Protein AF-A0A7G6VSG9-F1 (afdb_monomer)

Sequence (71 aa):
MQLVLEAIEKMSPEQRQGALEVLDLLSRPLTMFEIDAAMIGRGITRSQRRIVSRAVAKLHIIALAGPEKAE

Foldseek 3Di:
DVVVVVVLVPDDPVRNVVVVVLQVVQKDFDDLVNQLVVCPPVPADPVRSNVVSVVVSVVRDIDRRDPPDPD

Mean predicted aligned error: 7.96 Å

Organism: NCBI:txid450378

pLDDT: mean 83.1, std 12.72, range [37.91, 94.69]

Structure (mmCIF, N/CA/C/O backbone):
data_AF-A0A7G6VSG9-F1
#
_entry.id   AF-A0A7G6VSG9-F1
#
loop_
_atom_site.group_PDB
_atom_site.id
_atom_site.type_symbol
_atom_site.label_atom_id
_atom_site.label_alt_id
_atom_site.label_comp_id
_atom_site.label_asym_id
_atom_site.label_entity_id
_atom_site.label_seq_id
_atom_site.pdbx_PDB_ins_code
_atom_site.Cartn_x
_atom_site.Cartn_y
_atom_site.Cartn_z
_atom_site.occupancy
_atom_site.B_iso_or_equiv
_atom_site.auth_seq_id
_atom_site.auth_comp_id
_atom_site.auth_asym_id
_atom_site.auth_atom_id
_atom_site.pdbx_PDB_model_num
ATOM 1 N N . MET A 1 1 ? 4.159 -15.380 -12.884 1.00 59.84 1 MET A N 1
ATOM 2 C CA . MET A 1 1 ? 5.366 -14.649 -12.432 1.00 59.84 1 MET A CA 1
ATOM 3 C C . MET A 1 1 ? 6.496 -14.719 -13.460 1.00 59.84 1 MET A C 1
ATOM 5 O O . MET A 1 1 ? 7.076 -13.687 -13.752 1.00 59.84 1 MET A O 1
ATOM 9 N N . GLN A 1 2 ? 6.740 -15.882 -14.075 1.00 58.00 2 GLN A N 1
ATOM 10 C CA . GLN A 1 2 ? 7.774 -16.093 -15.107 1.00 58.00 2 GLN A CA 1
ATOM 11 C C . GLN A 1 2 ? 7.666 -15.141 -16.319 1.00 58.00 2 GLN A C 1
ATOM 13 O O . GLN A 1 2 ? 8.641 -14.498 -16.679 1.00 58.00 2 GLN A O 1
ATOM 18 N N . LEU A 1 3 ? 6.449 -14.918 -16.832 1.00 69.25 3 LEU A N 1
ATOM 19 C CA . LEU A 1 3 ? 6.179 -13.996 -17.949 1.00 69.25 3 LEU A CA 1
ATOM 20 C C . LEU A 1 3 ? 6.574 -12.529 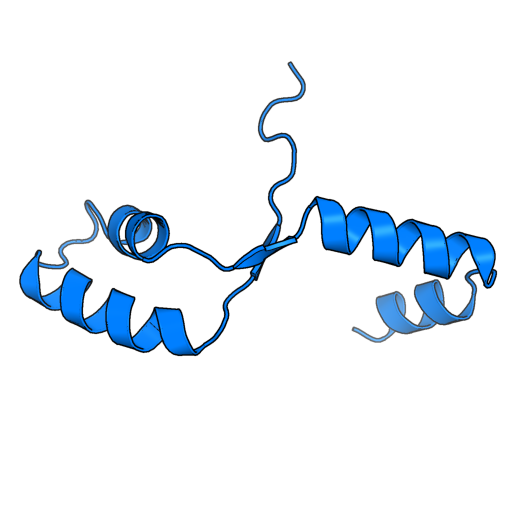-17.691 1.00 69.25 3 LEU A C 1
ATOM 22 O O . LEU A 1 3 ? 6.899 -11.806 -18.627 1.00 69.25 3 LEU A O 1
ATOM 26 N N . VAL A 1 4 ? 6.536 -12.070 -16.435 1.00 73.81 4 VAL A N 1
ATOM 27 C CA . VAL A 1 4 ? 6.884 -10.679 -16.088 1.00 73.81 4 VAL A CA 1
ATOM 28 C C . VAL A 1 4 ? 8.398 -10.496 -16.089 1.00 73.81 4 VAL A C 1
ATOM 30 O O . VAL A 1 4 ? 8.900 -9.497 -16.593 1.00 73.81 4 VAL A O 1
ATOM 33 N N . LEU A 1 5 ? 9.129 -11.484 -15.572 1.00 75.56 5 LEU A N 1
ATOM 34 C CA . LEU A 1 5 ? 10.590 -11.469 -15.552 1.00 75.56 5 LEU A CA 1
ATOM 35 C C . LEU A 1 5 ? 11.156 -11.525 -16.974 1.00 75.56 5 LEU A C 1
ATOM 37 O O . LEU A 1 5 ? 12.001 -10.707 -17.321 1.00 75.56 5 LEU A O 1
ATOM 41 N N . GLU A 1 6 ? 10.602 -12.386 -17.830 1.00 81.81 6 GLU A N 1
ATOM 42 C CA . GLU A 1 6 ? 10.988 -12.473 -19.245 1.00 81.81 6 GLU A CA 1
ATOM 43 C C . GLU A 1 6 ? 10.747 -11.165 -20.016 1.00 81.81 6 GLU A C 1
ATOM 45 O O . GLU A 1 6 ? 11.500 -10.830 -20.930 1.00 81.81 6 GLU A O 1
ATOM 50 N N . ALA A 1 7 ? 9.701 -10.410 -19.669 1.00 81.50 7 ALA A N 1
ATOM 51 C CA . ALA A 1 7 ? 9.449 -9.100 -20.263 1.00 81.50 7 ALA A CA 1
ATOM 52 C C . ALA A 1 7 ? 10.485 -8.058 -19.805 1.00 81.50 7 ALA A C 1
ATOM 54 O O . 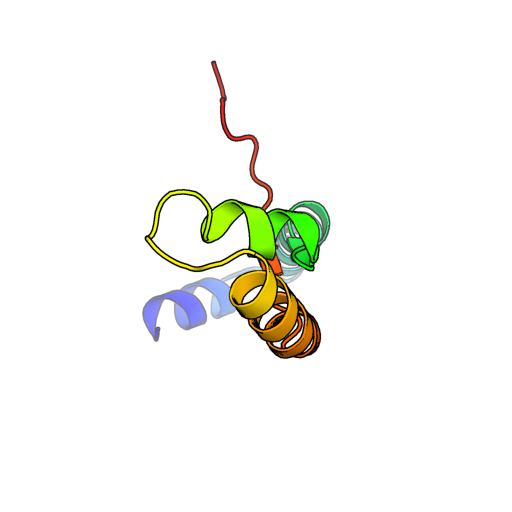ALA A 1 7 ? 10.973 -7.287 -20.627 1.00 81.50 7 ALA A O 1
ATOM 55 N N . ILE A 1 8 ? 10.862 -8.067 -18.521 1.00 79.12 8 ILE A N 1
ATOM 56 C CA . ILE A 1 8 ? 11.875 -7.163 -17.945 1.00 79.12 8 ILE A CA 1
ATOM 57 C C . ILE A 1 8 ? 13.277 -7.459 -18.500 1.00 79.12 8 ILE A C 1
ATOM 59 O O . ILE A 1 8 ? 14.075 -6.541 -18.719 1.00 79.12 8 ILE A O 1
ATOM 63 N N . GLU A 1 9 ? 13.594 -8.730 -18.739 1.00 85.56 9 GLU A N 1
ATOM 64 C CA . GLU A 1 9 ? 14.871 -9.153 -19.326 1.00 85.56 9 GLU A CA 1
ATOM 65 C C . GLU A 1 9 ? 15.027 -8.700 -20.781 1.00 85.56 9 GLU A C 1
ATOM 67 O O . GLU A 1 9 ? 16.143 -8.424 -21.215 1.00 85.56 9 GLU A O 1
ATOM 72 N N . LYS A 1 10 ? 13.916 -8.561 -21.514 1.00 91.31 10 LYS A N 1
ATOM 73 C CA . LYS A 1 10 ? 13.896 -8.071 -22.902 1.00 91.31 10 LYS A CA 1
ATOM 74 C C . LYS A 1 10 ? 13.932 -6.545 -23.024 1.00 91.31 10 LYS A C 1
ATOM 76 O O . LYS A 1 10 ? 14.073 -6.046 -24.138 1.00 91.31 10 LYS A O 1
ATOM 81 N N . MET A 1 11 ? 13.786 -5.805 -21.923 1.00 92.06 11 MET A N 1
ATOM 82 C CA . MET A 1 11 ? 13.856 -4.342 -21.943 1.00 92.06 11 MET A CA 1
ATOM 83 C C . MET A 1 11 ? 15.286 -3.863 -22.186 1.00 92.06 11 MET A C 1
ATOM 85 O O . MET A 1 11 ? 16.231 -4.370 -21.574 1.00 92.06 11 MET A O 1
ATOM 89 N N . SER A 1 12 ? 15.433 -2.826 -23.013 1.00 94.56 12 SER A N 1
ATOM 90 C CA . SER A 1 12 ? 16.687 -2.075 -23.058 1.00 94.56 12 SER A CA 1
ATOM 91 C C . SER A 1 12 ? 16.954 -1.397 -21.701 1.00 94.56 12 SER A C 1
ATOM 93 O O . SER A 1 12 ? 16.017 -1.189 -20.916 1.00 94.56 12 SER A O 1
ATOM 95 N N . PRO A 1 13 ? 18.209 -1.025 -21.393 1.00 92.00 13 PRO A N 1
ATOM 96 C CA . PRO A 1 13 ? 18.531 -0.291 -20.169 1.00 92.00 13 PRO A CA 1
ATOM 97 C C . PRO A 1 13 ? 17.686 0.979 -19.984 1.00 92.00 13 PRO A C 1
ATOM 99 O O . PRO A 1 13 ? 17.207 1.240 -18.882 1.00 92.00 13 PRO A O 1
ATOM 102 N N . GLU A 1 14 ? 17.430 1.721 -21.062 1.00 91.19 14 GLU A N 1
ATOM 103 C CA . GLU A 1 14 ? 16.644 2.961 -21.056 1.00 91.19 14 GLU A CA 1
ATOM 104 C C . GLU A 1 14 ? 15.167 2.689 -20.752 1.00 91.19 14 GLU A C 1
ATOM 106 O O . GLU A 1 14 ? 14.548 3.402 -19.965 1.00 91.19 14 GLU A O 1
ATOM 111 N N . GLN A 1 15 ? 14.603 1.621 -21.326 1.00 90.44 15 GLN A N 1
ATOM 112 C CA . GLN A 1 15 ? 13.224 1.206 -21.051 1.00 90.44 15 GLN A CA 1
ATOM 113 C C . GLN A 1 15 ? 13.050 0.772 -19.598 1.00 90.44 15 GLN A C 1
ATOM 115 O O . GLN A 1 15 ? 12.055 1.117 -18.961 1.00 90.44 15 GLN A O 1
ATOM 120 N N . ARG A 1 16 ? 14.030 0.039 -19.059 1.00 88.38 16 ARG A N 1
ATOM 121 C CA . ARG A 1 16 ? 14.023 -0.378 -17.656 1.00 88.38 16 ARG A CA 1
ATOM 122 C C . ARG A 1 16 ? 14.111 0.828 -16.725 1.00 88.38 16 ARG A C 1
ATOM 124 O O . ARG A 1 16 ? 13.365 0.882 -15.752 1.00 88.38 16 ARG A O 1
ATOM 131 N N . GLN A 1 17 ? 14.978 1.787 -17.036 1.00 88.31 17 GLN A N 1
ATOM 132 C CA . GLN A 1 17 ? 15.116 3.018 -16.262 1.00 88.31 17 GLN A CA 1
ATOM 133 C C . GLN A 1 17 ? 13.815 3.832 -16.268 1.00 88.31 17 GLN A C 1
ATOM 135 O O . GLN A 1 17 ? 13.302 4.161 -15.201 1.00 88.31 17 GLN A O 1
ATOM 140 N N . GLY A 1 18 ? 13.216 4.057 -17.441 1.00 87.94 18 GLY A N 1
ATOM 141 C CA . GLY A 1 18 ? 11.933 4.759 -17.539 1.00 87.94 18 GLY A CA 1
ATOM 142 C C . GLY A 1 18 ? 10.794 4.033 -16.812 1.00 87.94 18 GLY A C 1
ATOM 143 O O . GLY A 1 18 ? 9.966 4.666 -16.162 1.00 87.94 18 GLY A O 1
ATOM 144 N N . ALA A 1 19 ? 10.768 2.696 -16.848 1.00 86.44 19 ALA A N 1
ATOM 145 C CA . ALA A 1 19 ? 9.789 1.913 -16.096 1.00 86.44 19 ALA A CA 1
ATOM 146 C C . ALA A 1 19 ? 9.957 2.072 -14.575 1.00 86.44 19 ALA A C 1
ATOM 148 O O . ALA A 1 19 ? 8.958 2.178 -13.866 1.00 86.44 19 ALA A O 1
ATOM 149 N N . LEU A 1 20 ? 11.196 2.115 -14.071 1.00 86.94 20 LEU A N 1
ATOM 150 C CA . LEU A 1 20 ? 11.473 2.356 -12.653 1.00 86.94 20 LEU A CA 1
ATOM 151 C C . LEU A 1 20 ? 11.071 3.770 -12.223 1.00 86.94 20 LEU A C 1
ATOM 153 O O . LEU A 1 20 ? 10.475 3.917 -11.164 1.00 86.94 20 LEU A O 1
ATOM 157 N N . GLU A 1 21 ? 11.330 4.784 -13.048 1.00 88.69 21 GLU A N 1
ATOM 158 C CA . GLU A 1 21 ? 10.924 6.171 -12.775 1.00 88.69 21 GLU A CA 1
ATOM 159 C C . GLU A 1 21 ? 9.402 6.318 -12.696 1.00 88.69 21 GLU A C 1
ATOM 161 O O . GLU A 1 21 ? 8.881 6.953 -11.781 1.00 88.69 21 GLU A O 1
ATOM 166 N N . VAL A 1 22 ? 8.672 5.684 -13.618 1.00 85.94 22 VAL A N 1
ATOM 167 C CA . VAL A 1 22 ? 7.204 5.663 -13.583 1.00 85.94 22 VAL A CA 1
ATOM 168 C C . VAL A 1 22 ? 6.700 4.896 -12.363 1.00 85.94 22 VAL A C 1
ATOM 170 O O . VAL A 1 22 ? 5.772 5.351 -11.698 1.00 85.94 22 VAL A O 1
ATOM 173 N N . LEU A 1 23 ? 7.299 3.745 -12.045 1.00 84.50 23 LEU A N 1
ATOM 174 C CA . LEU A 1 23 ? 6.927 2.989 -10.852 1.00 84.50 23 LEU A CA 1
ATOM 175 C C . LEU A 1 23 ? 7.155 3.805 -9.585 1.00 84.50 23 LEU A C 1
ATOM 177 O O . LEU A 1 23 ? 6.276 3.795 -8.734 1.00 84.50 23 LEU A O 1
ATOM 181 N N . ASP A 1 24 ? 8.270 4.520 -9.469 1.00 84.94 24 ASP A N 1
ATOM 182 C CA . ASP A 1 24 ? 8.561 5.377 -8.318 1.00 84.94 24 ASP A CA 1
ATOM 183 C C . ASP A 1 24 ? 7.561 6.539 -8.220 1.00 84.94 24 ASP A C 1
ATOM 185 O O . ASP A 1 24 ? 6.965 6.757 -7.169 1.00 84.94 24 ASP A O 1
ATOM 189 N N . LEU A 1 25 ? 7.265 7.203 -9.344 1.00 83.75 25 LEU A N 1
ATOM 190 C CA . LEU A 1 25 ? 6.282 8.289 -9.406 1.00 83.75 25 LEU A CA 1
ATOM 191 C C . LEU A 1 25 ? 4.876 7.845 -8.975 1.00 83.75 25 LEU A C 1
ATOM 193 O O . LEU A 1 25 ? 4.144 8.604 -8.338 1.00 83.75 25 LEU A O 1
ATOM 197 N N . LEU A 1 26 ? 4.484 6.626 -9.349 1.00 84.25 26 LEU A N 1
ATOM 198 C CA . LEU A 1 26 ? 3.164 6.071 -9.054 1.00 84.25 26 LEU A CA 1
ATOM 199 C C . LEU A 1 26 ? 3.124 5.314 -7.722 1.00 84.25 26 LEU A C 1
ATOM 201 O O . LEU A 1 26 ? 2.041 4.955 -7.264 1.00 84.25 26 LEU A O 1
ATOM 205 N N . SER A 1 27 ? 4.263 5.043 -7.092 1.00 86.25 27 SER A N 1
ATOM 206 C CA . SER A 1 27 ? 4.325 4.250 -5.867 1.00 86.25 27 SER A CA 1
ATOM 207 C C . SER A 1 27 ? 4.448 5.146 -4.654 1.00 86.25 27 SER A C 1
ATOM 209 O O . SER A 1 27 ? 5.362 5.954 -4.529 1.00 86.25 27 SER A O 1
ATOM 211 N N . ARG A 1 28 ? 3.568 4.940 -3.677 1.00 85.00 28 ARG A N 1
ATOM 212 C CA . ARG A 1 28 ? 3.777 5.500 -2.341 1.00 85.00 28 ARG A CA 1
ATOM 213 C C . ARG A 1 28 ? 3.338 4.531 -1.256 1.00 85.00 28 ARG A C 1
ATOM 215 O O . ARG A 1 28 ? 2.426 3.733 -1.479 1.00 85.00 28 ARG A O 1
ATOM 222 N N . PRO A 1 29 ? 3.927 4.608 -0.055 1.00 85.44 29 PRO A N 1
ATOM 223 C CA . PRO A 1 29 ? 3.413 3.871 1.086 1.00 85.44 29 PRO A CA 1
ATOM 224 C C . PRO A 1 29 ? 1.944 4.219 1.353 1.00 85.44 29 PRO A C 1
ATOM 226 O O . PRO A 1 29 ? 1.541 5.388 1.291 1.00 85.44 29 PRO A O 1
ATOM 229 N N . LEU A 1 30 ? 1.150 3.203 1.689 1.00 87.50 30 LEU A N 1
ATOM 230 C CA . LEU A 1 30 ? -0.191 3.408 2.222 1.00 87.50 30 LEU A CA 1
ATOM 231 C C . LEU A 1 30 ? -0.116 4.194 3.527 1.00 87.50 30 LEU A C 1
ATOM 233 O O . LEU A 1 30 ? 0.636 3.860 4.449 1.00 87.50 30 LEU A O 1
ATOM 237 N N . THR A 1 31 ? -0.951 5.218 3.634 1.00 88.00 31 THR A N 1
ATOM 238 C CA . THR A 1 31 ? -1.087 5.966 4.878 1.00 88.00 31 THR A CA 1
ATOM 239 C C . THR A 1 31 ? -1.933 5.182 5.879 1.00 88.00 31 THR A C 1
ATOM 241 O O . THR A 1 31 ? -2.827 4.411 5.525 1.00 88.00 31 THR A O 1
ATOM 244 N N . MET A 1 32 ? -1.716 5.430 7.173 1.00 88.00 32 MET A N 1
ATOM 245 C CA . MET A 1 32 ? -2.566 4.858 8.225 1.00 88.00 32 MET A CA 1
ATOM 246 C C . MET A 1 32 ? -4.054 5.187 8.041 1.00 88.00 32 MET A C 1
ATOM 248 O O . MET A 1 32 ? -4.902 4.389 8.442 1.00 88.00 32 MET A O 1
ATOM 252 N N . PHE A 1 33 ? -4.363 6.355 7.470 1.00 88.81 33 PHE A N 1
ATOM 253 C CA . PHE A 1 33 ? -5.731 6.779 7.198 1.00 88.81 33 PHE A CA 1
ATOM 254 C C . PHE A 1 33 ? -6.383 5.910 6.122 1.00 88.81 33 PHE A C 1
ATOM 256 O O . PHE A 1 33 ? -7.491 5.431 6.328 1.00 88.81 33 PHE A O 1
ATOM 263 N N . GLU A 1 34 ? -5.683 5.644 5.020 1.00 89.56 34 GLU A N 1
ATOM 264 C CA . GLU A 1 34 ? -6.185 4.785 3.940 1.00 89.56 34 GLU A CA 1
ATOM 265 C C . GLU A 1 34 ? -6.389 3.344 4.405 1.00 89.56 34 GLU A C 1
ATOM 267 O O . GLU A 1 34 ? -7.390 2.715 4.064 1.00 89.56 34 GLU A O 1
ATOM 272 N N . ILE A 1 35 ? -5.485 2.845 5.253 1.00 89.94 35 ILE A N 1
ATOM 273 C CA . ILE A 1 35 ? -5.627 1.519 5.860 1.00 89.94 35 ILE A CA 1
ATOM 274 C C . ILE A 1 35 ? -6.870 1.472 6.768 1.00 89.94 35 ILE A C 1
ATOM 276 O O . ILE A 1 35 ? -7.635 0.512 6.697 1.00 89.94 35 ILE A O 1
ATOM 280 N N . ASP A 1 36 ? -7.111 2.503 7.593 1.00 91.62 36 ASP A N 1
ATOM 281 C CA . ASP A 1 36 ? -8.333 2.586 8.417 1.00 91.62 36 ASP A CA 1
ATOM 282 C C . ASP A 1 36 ? -9.591 2.654 7.540 1.00 91.62 36 ASP A C 1
ATOM 284 O O . ASP A 1 36 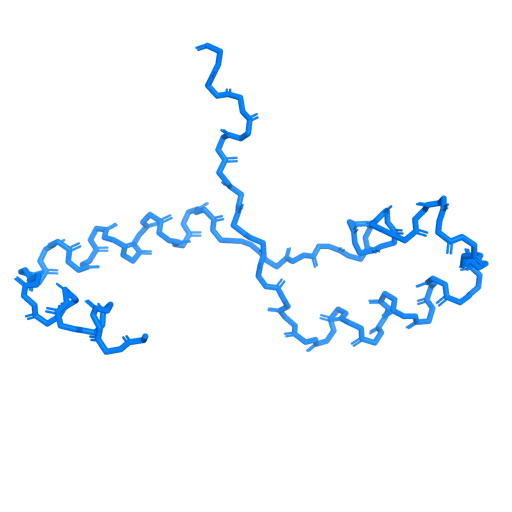? -10.537 1.891 7.752 1.00 91.62 36 ASP A O 1
ATOM 288 N N . ALA A 1 37 ? -9.565 3.508 6.513 1.00 91.25 37 ALA A N 1
ATOM 289 C CA . ALA A 1 37 ? -10.671 3.726 5.590 1.00 91.25 37 ALA A CA 1
ATOM 290 C C . ALA A 1 37 ? -11.089 2.439 4.866 1.00 91.25 37 ALA A C 1
ATOM 292 O O . ALA A 1 37 ? -12.284 2.159 4.766 1.00 91.25 37 ALA A O 1
ATOM 293 N N . ALA A 1 38 ? -10.131 1.602 4.457 1.00 89.81 38 ALA A N 1
ATOM 294 C CA . ALA A 1 38 ? -10.398 0.317 3.805 1.00 89.81 38 ALA A CA 1
ATOM 295 C C . ALA A 1 38 ? -11.213 -0.667 4.676 1.00 89.81 38 ALA A C 1
ATOM 297 O O . ALA A 1 38 ? -11.846 -1.592 4.156 1.00 89.81 38 ALA A O 1
ATOM 298 N N . MET A 1 39 ? -11.217 -0.474 5.999 1.00 91.75 39 MET A N 1
ATOM 299 C CA . MET A 1 39 ? -11.934 -1.303 6.972 1.00 91.75 39 MET A CA 1
ATOM 300 C C . MET A 1 39 ? -13.290 -0.713 7.404 1.00 91.75 39 MET A C 1
ATOM 302 O O . MET A 1 39 ? -14.036 -1.367 8.144 1.00 91.75 39 MET A O 1
ATOM 306 N N . ILE A 1 40 ? -13.632 0.507 6.974 1.00 92.00 40 ILE A N 1
ATOM 307 C CA . ILE A 1 40 ? -14.926 1.135 7.279 1.00 92.00 40 ILE A CA 1
ATOM 308 C C . ILE A 1 40 ? -16.062 0.317 6.645 1.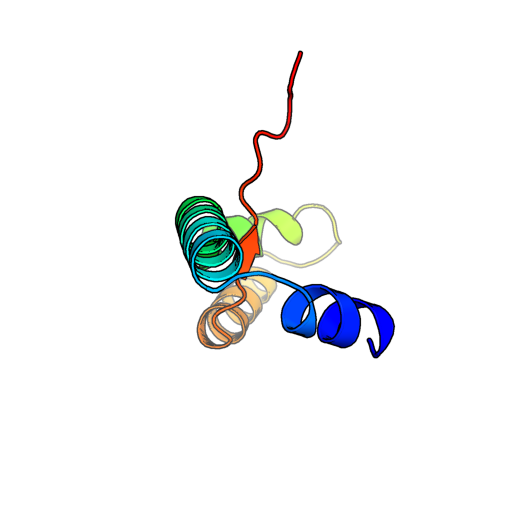00 92.00 40 ILE A C 1
ATOM 310 O O . ILE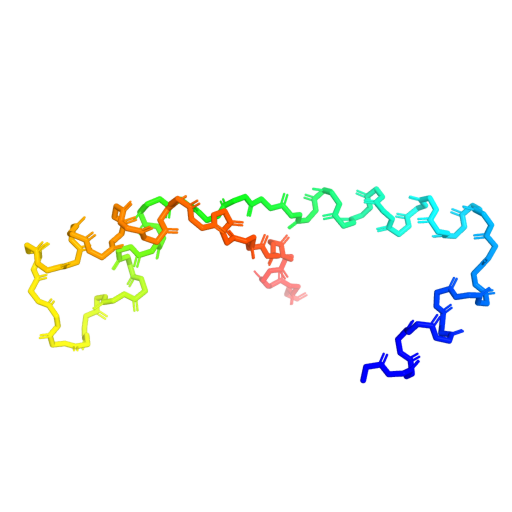 A 1 40 ? -15.948 -0.187 5.533 1.00 92.00 40 ILE A O 1
ATOM 314 N N . GLY A 1 41 ? -17.163 0.143 7.383 1.00 89.81 41 GLY A N 1
ATOM 315 C CA . GLY A 1 41 ? -18.340 -0.599 6.911 1.00 89.81 41 GLY A CA 1
ATOM 316 C C . GLY A 1 41 ? -18.202 -2.127 6.934 1.00 89.81 41 GLY A C 1
ATOM 317 O O . GLY A 1 41 ? -19.169 -2.818 6.639 1.00 89.81 41 GLY A O 1
ATOM 318 N N . ARG A 1 42 ? -17.048 -2.677 7.343 1.00 91.75 42 ARG A N 1
ATOM 319 C CA . ARG A 1 42 ? -16.788 -4.132 7.369 1.00 91.75 42 ARG A CA 1
ATOM 320 C C . ARG A 1 42 ? -17.024 -4.802 8.730 1.00 91.75 42 ARG A C 1
ATOM 322 O O . ARG A 1 42 ? -16.439 -5.839 9.017 1.00 91.75 42 ARG A O 1
ATOM 329 N N . GLY A 1 43 ? -17.815 -4.185 9.610 1.00 90.94 43 GLY A N 1
ATOM 330 C CA . GLY A 1 43 ? -18.083 -4.710 10.960 1.00 90.94 43 GLY A CA 1
ATOM 331 C C . GLY A 1 43 ? -16.899 -4.633 11.939 1.00 90.94 43 GLY A C 1
ATOM 332 O O . GLY A 1 43 ? -16.976 -5.174 13.036 1.00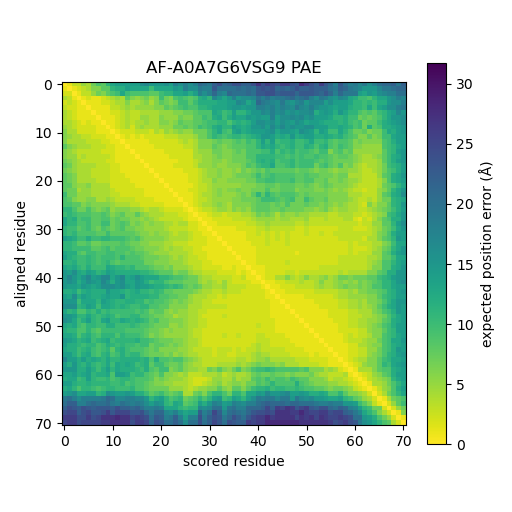 90.94 43 GLY A O 1
ATOM 333 N N . ILE A 1 44 ? -15.812 -3.944 11.576 1.00 91.75 44 ILE A N 1
ATOM 334 C CA . ILE A 1 44 ? -14.624 -3.773 12.424 1.00 91.75 44 ILE A CA 1
ATOM 335 C C . ILE A 1 44 ? -14.786 -2.507 13.267 1.00 91.75 44 ILE A C 1
ATOM 337 O O . ILE A 1 44 ? -15.017 -1.417 12.732 1.00 91.75 44 ILE A O 1
ATOM 341 N N . THR A 1 45 ? -14.635 -2.622 14.586 1.00 94.69 45 THR A N 1
ATOM 342 C CA . THR A 1 45 ? -14.758 -1.477 15.505 1.00 94.69 45 THR A CA 1
ATOM 343 C C . THR A 1 45 ? -13.612 -0.475 15.330 1.00 94.69 45 THR A C 1
ATOM 345 O O . THR A 1 45 ? -12.517 -0.817 14.884 1.00 94.69 45 THR A O 1
ATOM 348 N N . ARG A 1 46 ? -13.821 0.785 15.734 1.00 92.50 46 ARG A N 1
ATOM 349 C CA . ARG A 1 46 ? -12.794 1.841 15.631 1.00 92.50 46 ARG A CA 1
ATOM 350 C C . ARG A 1 46 ? -11.495 1.491 16.375 1.00 92.50 46 ARG A C 1
ATOM 352 O O . ARG A 1 46 ? -10.412 1.813 15.894 1.00 92.50 46 ARG A O 1
ATOM 359 N N . SER A 1 47 ? -11.588 0.847 17.540 1.00 94.00 47 SER A N 1
ATOM 360 C CA . SER A 1 47 ? -10.415 0.431 18.319 1.00 94.00 47 SER A CA 1
ATOM 361 C C . SER A 1 47 ? -9.621 -0.663 17.603 1.00 94.00 47 SER A C 1
ATOM 363 O O . SER A 1 47 ? -8.400 -0.553 17.496 1.00 94.00 47 SER A O 1
ATOM 365 N N . GLN A 1 48 ? -10.308 -1.665 17.046 1.00 93.88 48 GLN A N 1
ATOM 366 C CA . GLN A 1 48 ? -9.692 -2.723 16.243 1.00 93.88 48 GLN A CA 1
ATOM 367 C C . GLN A 1 48 ? -9.021 -2.159 14.988 1.00 93.88 48 GLN A C 1
ATOM 369 O O . GLN A 1 48 ? -7.857 -2.475 14.745 1.00 93.88 48 GLN A O 1
ATOM 374 N N . ARG A 1 49 ? -9.692 -1.263 14.245 1.00 94.44 49 ARG A N 1
ATOM 375 C CA . ARG A 1 49 ? -9.096 -0.608 13.066 1.00 94.44 49 ARG A CA 1
ATOM 376 C C . ARG A 1 49 ? -7.795 0.106 13.418 1.00 94.44 49 ARG A C 1
ATOM 378 O O . ARG A 1 49 ? -6.786 -0.115 12.762 1.00 94.44 49 ARG A O 1
ATOM 385 N N . ARG A 1 50 ? -7.761 0.856 14.525 1.00 93.31 50 ARG A N 1
ATOM 386 C CA . ARG A 1 50 ? -6.542 1.549 14.978 1.00 93.31 50 ARG A CA 1
ATOM 387 C C . ARG A 1 50 ? -5.378 0.595 15.271 1.00 93.31 50 ARG A C 1
ATOM 389 O O . ARG A 1 50 ? -4.230 0.942 14.989 1.00 93.31 50 ARG A O 1
ATOM 396 N N . ILE A 1 51 ? -5.653 -0.572 15.858 1.00 93.69 51 ILE A N 1
ATOM 397 C CA . ILE A 1 51 ? -4.634 -1.597 16.137 1.00 93.69 51 ILE A CA 1
ATOM 398 C C . ILE A 1 51 ? -4.112 -2.182 14.823 1.00 93.69 51 ILE A C 1
ATOM 400 O O . ILE A 1 51 ? -2.899 -2.217 14.610 1.00 93.69 51 ILE A O 1
ATOM 404 N N . VAL A 1 52 ? -5.021 -2.570 13.926 1.00 91.50 52 VAL A N 1
ATOM 405 C CA . VAL A 1 52 ? -4.678 -3.147 12.622 1.00 91.50 52 VAL A CA 1
ATOM 406 C C . VAL A 1 52 ? -3.886 -2.149 11.779 1.00 91.50 52 VAL A C 1
ATOM 408 O O . VAL A 1 52 ? -2.795 -2.487 11.333 1.00 91.50 52 VAL A O 1
ATOM 411 N N . SER A 1 53 ? -4.335 -0.897 11.644 1.00 91.06 53 SER A N 1
ATOM 412 C CA . SER A 1 53 ? -3.621 0.122 10.864 1.00 91.06 53 SER A CA 1
ATOM 413 C C . SER A 1 53 ? -2.202 0.373 11.376 1.00 91.06 53 SER A C 1
ATOM 415 O O . SER A 1 53 ? -1.291 0.551 10.574 1.00 91.06 53 SER A O 1
ATOM 417 N N . ARG A 1 54 ? -1.969 0.332 12.697 1.00 89.94 54 ARG A N 1
ATOM 418 C CA . ARG A 1 54 ? -0.613 0.445 13.270 1.00 89.94 54 ARG A CA 1
ATOM 419 C C . ARG A 1 54 ? 0.268 -0.766 12.981 1.00 89.94 54 ARG A C 1
ATOM 421 O O . ARG A 1 54 ? 1.475 -0.602 12.824 1.00 89.94 54 ARG A O 1
ATOM 428 N N . ALA A 1 55 ? -0.305 -1.967 12.977 1.00 89.94 55 ALA A N 1
ATOM 429 C CA . ALA A 1 55 ? 0.432 -3.182 12.649 1.00 89.94 55 ALA A CA 1
ATOM 430 C C . ALA A 1 55 ? 0.791 -3.213 11.156 1.00 89.94 55 ALA A C 1
ATOM 432 O O . ALA A 1 55 ? 1.944 -3.443 10.801 1.00 89.94 55 ALA A O 1
ATOM 433 N N . VAL A 1 56 ? -0.180 -2.895 10.300 1.00 87.19 56 VAL A N 1
ATOM 434 C CA . VAL A 1 56 ? -0.059 -2.921 8.839 1.00 87.19 56 VAL A CA 1
ATOM 435 C C . VAL A 1 56 ? 0.856 -1.814 8.313 1.00 87.19 56 VAL A C 1
ATOM 437 O O . VAL A 1 56 ? 1.636 -2.071 7.403 1.00 87.19 56 VAL A O 1
ATOM 440 N N . ALA A 1 57 ? 0.850 -0.617 8.911 1.00 85.44 57 ALA A N 1
ATOM 441 C CA . ALA A 1 57 ? 1.729 0.481 8.490 1.00 85.44 57 ALA A CA 1
ATOM 442 C C . ALA A 1 57 ? 3.228 0.119 8.531 1.00 85.44 57 ALA A C 1
ATOM 444 O O . ALA A 1 57 ? 4.016 0.675 7.773 1.00 85.44 57 ALA A O 1
ATOM 445 N N . LYS A 1 58 ? 3.633 -0.845 9.371 1.00 85.12 58 LYS A N 1
ATOM 446 C CA . LYS A 1 58 ? 5.025 -1.324 9.452 1.00 85.12 58 LYS A CA 1
ATOM 447 C C . LYS A 1 58 ? 5.431 -2.229 8.289 1.00 85.12 58 LYS A C 1
ATOM 449 O O . LYS A 1 58 ? 6.619 -2.461 8.089 1.00 85.12 58 LYS A O 1
ATOM 454 N N . LEU A 1 59 ? 4.462 -2.754 7.542 1.00 84.88 59 LEU A N 1
ATOM 455 C CA . LEU A 1 59 ? 4.700 -3.662 6.422 1.00 84.88 59 LEU A CA 1
ATOM 456 C C . LEU A 1 59 ? 5.041 -2.919 5.122 1.00 84.88 59 LEU A C 1
ATOM 458 O O . LEU A 1 59 ? 5.246 -3.576 4.110 1.00 84.88 59 LEU A O 1
ATOM 462 N N . HIS A 1 60 ? 5.103 -1.579 5.148 1.00 75.81 60 HIS A N 1
ATOM 463 C CA . HIS A 1 60 ? 5.424 -0.731 3.992 1.00 75.81 60 HIS A CA 1
ATOM 464 C C . HIS A 1 60 ? 4.635 -1.124 2.736 1.00 75.81 60 HIS A C 1
ATOM 466 O O . HIS A 1 60 ? 5.182 -1.199 1.640 1.00 75.81 60 HIS A O 1
ATOM 472 N N . ILE A 1 61 ? 3.338 -1.411 2.905 1.00 81.19 61 ILE A N 1
ATOM 473 C CA . ILE A 1 61 ? 2.476 -1.778 1.782 1.00 81.19 61 ILE A CA 1
ATOM 474 C C . ILE A 1 61 ? 2.431 -0.596 0.817 1.00 81.19 61 ILE A C 1
ATOM 476 O O . ILE A 1 61 ? 2.045 0.511 1.199 1.00 81.19 61 ILE A O 1
ATOM 480 N N . ILE A 1 62 ? 2.843 -0.846 -0.421 1.00 81.12 62 ILE A N 1
ATOM 481 C CA . ILE A 1 62 ? 2.901 0.158 -1.475 1.00 81.12 62 ILE A CA 1
ATOM 482 C C . ILE A 1 62 ? 1.543 0.228 -2.167 1.00 81.12 62 ILE A C 1
ATOM 484 O O . ILE A 1 62 ? 1.032 -0.778 -2.661 1.00 81.12 62 ILE A O 1
ATOM 488 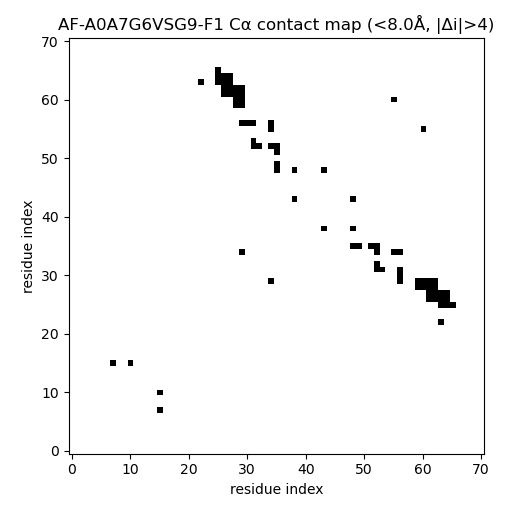N N . ALA A 1 63 ? 0.963 1.424 -2.195 1.00 79.06 63 A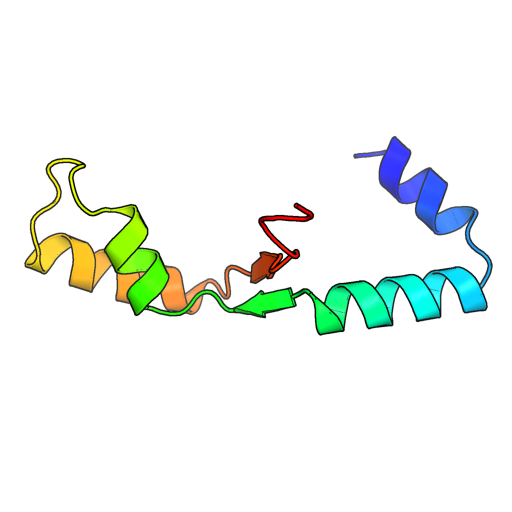LA A N 1
ATOM 489 C CA . ALA A 1 63 ? -0.131 1.750 -3.090 1.00 79.06 63 ALA A CA 1
ATOM 490 C C . ALA A 1 63 ? 0.447 2.195 -4.434 1.00 79.06 63 ALA A C 1
ATOM 492 O O . ALA A 1 63 ? 1.309 3.074 -4.481 1.00 79.06 63 ALA A O 1
ATOM 493 N N . LEU A 1 64 ? -0.075 1.616 -5.514 1.00 78.69 64 LEU A N 1
ATOM 494 C CA . LEU A 1 64 ? 0.085 2.151 -6.861 1.00 78.69 64 LEU A CA 1
ATOM 495 C C . LEU A 1 64 ? -1.005 3.204 -7.075 1.00 78.69 64 LEU A C 1
ATOM 497 O O . LEU A 1 64 ? -2.167 2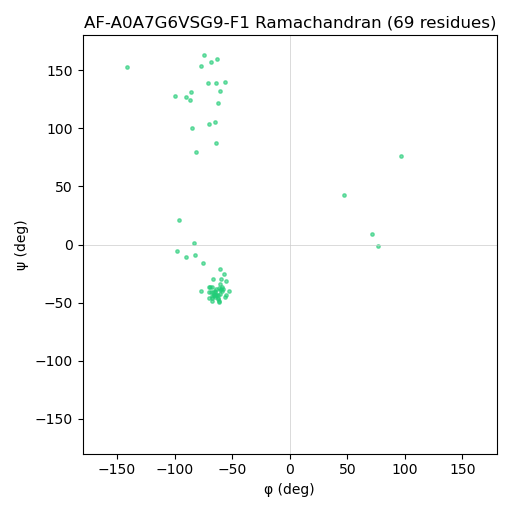.878 -7.311 1.00 78.69 64 LEU A O 1
ATOM 501 N N . ALA A 1 65 ? -0.630 4.469 -6.937 1.00 69.25 65 ALA A N 1
ATOM 502 C CA . ALA A 1 65 ? -1.460 5.623 -7.231 1.00 69.25 65 ALA A CA 1
ATOM 503 C C . ALA A 1 65 ? -1.434 5.891 -8.742 1.00 69.25 65 ALA A C 1
ATOM 505 O O . ALA A 1 65 ? -0.703 6.748 -9.226 1.00 69.25 65 ALA A O 1
ATOM 506 N N . GLY A 1 66 ? -2.222 5.129 -9.500 1.00 62.50 66 GLY A N 1
ATOM 507 C CA . GLY A 1 66 ? -2.569 5.507 -10.870 1.00 62.50 66 GLY A CA 1
ATOM 508 C C . GLY A 1 66 ? -3.596 6.648 -10.879 1.00 62.50 66 GLY A C 1
ATOM 509 O O . GLY A 1 66 ? -4.260 6.870 -9.862 1.00 62.50 66 GLY A O 1
ATOM 510 N N . PRO A 1 67 ? -3.779 7.362 -12.005 1.00 52.88 67 PRO A N 1
ATOM 511 C CA . PRO A 1 67 ? -4.947 8.212 -12.192 1.00 52.88 67 PRO A CA 1
ATOM 512 C C . PRO A 1 67 ? -6.190 7.314 -12.216 1.00 52.88 67 PRO A C 1
ATOM 514 O O . PRO A 1 67 ? -6.625 6.837 -13.262 1.00 52.88 67 PRO A O 1
ATOM 517 N N . GLU A 1 68 ? -6.758 7.028 -11.047 1.00 57.22 68 GLU A N 1
ATOM 518 C CA . GLU A 1 68 ? -8.121 6.528 -10.984 1.00 57.22 68 GLU A CA 1
ATOM 519 C C . GLU A 1 68 ? -9.020 7.657 -11.491 1.00 57.22 68 GLU A C 1
ATOM 521 O O . GLU A 1 68 ? -9.242 8.642 -10.785 1.00 57.22 68 GLU A O 1
ATOM 526 N N . LYS A 1 69 ? -9.504 7.468 -12.729 1.00 46.03 69 LYS A N 1
ATOM 527 C CA . LYS A 1 69 ? -10.249 8.381 -13.618 1.00 46.03 69 LYS A CA 1
ATOM 528 C C . LYS A 1 69 ? -9.370 9.099 -14.649 1.00 46.03 69 LYS A C 1
ATOM 530 O O . LYS A 1 69 ? -9.120 10.295 -14.560 1.00 46.03 69 LYS A O 1
ATOM 535 N N . ALA A 1 70 ? -8.976 8.363 -15.688 1.00 41.25 70 ALA A N 1
ATOM 536 C CA . ALA A 1 70 ? -9.095 8.938 -17.022 1.00 41.25 70 ALA A CA 1
ATOM 537 C C . ALA A 1 70 ? -10.603 9.009 -17.321 1.00 41.25 70 ALA A C 1
ATOM 539 O O . ALA A 1 70 ? -11.244 7.968 -17.476 1.00 41.25 70 ALA A O 1
ATOM 540 N N . GLU A 1 71 ? -11.167 10.214 -17.230 1.00 37.91 71 GLU A N 1
ATOM 541 C CA . GLU A 1 71 ? -12.444 10.548 -17.875 1.00 37.91 71 GLU A CA 1
ATOM 542 C C . GLU A 1 71 ? -12.347 10.361 -19.394 1.00 37.91 71 GLU A C 1
ATOM 544 O O . GLU A 1 71 ? -11.241 10.572 -19.949 1.00 37.91 71 GLU A O 1
#

Radius of gyration: 17.05 Å; Cα contacts (8 Å, |Δi|>4): 40; chains: 1; bounding box: 37×27×41 Å

Solvent-accessible surface area (backbone atoms only — not comparable to full-atom values): 4280 Å² total; per-residue (Å²): 114,69,72,59,55,58,53,61,70,68,44,52,74,67,55,49,51,53,50,50,54,52,48,52,74,27,44,42,66,54,49,54,63,58,52,36,57,75,41,61,94,68,86,61,50,74,71,56,38,56,53,50,24,60,60,51,52,74,66,61,51,68,38,74,59,65,78,87,71,80,125

Secondary structure (DSSP, 8-state):
-HHHHHHHHTS-HHHHHHHHHHHHHHEEEPPHHHHHHHTTTTT--HHHHHHHHHHHGGGTPEEE---S---